Protein AF-A0A1V5BMK4-F1 (afdb_monomer)

Mean predicted aligned error: 2.58 Å

Nearest PDB structures (foldseek):
  1qhh-assembly1_A  TM=8.340E-01  e=1.778E+00  Geobacillus stearothermophilus

pLDDT: mean 95.1, std 2.93, range [82.31, 97.81]

Foldseek 3Di:
DDAPVVLQVCCCVPVVDNLVVPPLLVCLQPPPPPDDDDDDADPPRCVVVSVVSNLVCCVVPVVDDSVVDD

Sequence (70 aa):
MISIDSFRSLVRQVIGYDFDENNAQREVVNHDGNDVLMIVAGPGSGKTAILVLRALRHVLVDNILPETIL

Structure (mmCIF, N/CA/C/O backbone):
data_AF-A0A1V5BMK4-F1
#
_entry.id   AF-A0A1V5BMK4-F1
#
loop_
_atom_site.group_PDB
_atom_site.id
_atom_site.type_symbol
_atom_site.label_atom_id
_atom_site.label_alt_id
_atom_site.label_comp_id
_atom_site.label_asym_id
_atom_site.label_entity_id
_atom_site.label_seq_id
_atom_site.pdbx_PDB_ins_code
_atom_site.Cartn_x
_atom_site.Cartn_y
_atom_site.Cartn_z
_atom_site.occupancy
_atom_site.B_iso_or_equiv
_atom_site.auth_seq_id
_atom_site.auth_comp_id
_atom_site.auth_asym_id
_atom_site.auth_atom_id
_atom_site.pdbx_PDB_model_num
ATOM 1 N N . MET A 1 1 ? -11.374 0.552 11.099 1.00 85.75 1 MET A N 1
ATOM 2 C CA . MET A 1 1 ? -10.694 0.372 9.807 1.00 85.75 1 MET A CA 1
ATOM 3 C C . MET A 1 1 ? -10.774 1.648 8.999 1.00 85.75 1 MET A C 1
ATOM 5 O O . MET A 1 1 ? -11.768 2.347 9.161 1.00 85.75 1 MET A O 1
ATOM 9 N N . ILE A 1 2 ? -9.754 1.986 8.211 1.00 96.50 2 ILE A N 1
ATOM 10 C CA . ILE A 1 2 ? -9.718 3.259 7.474 1.00 96.50 2 ILE A CA 1
ATOM 11 C C . ILE A 1 2 ? -10.098 3.059 6.005 1.00 96.50 2 ILE A C 1
ATOM 13 O O . ILE A 1 2 ? -9.979 1.957 5.477 1.00 96.50 2 ILE A O 1
ATOM 17 N N . SER A 1 3 ? -10.564 4.120 5.342 1.00 97.19 3 SER A N 1
ATOM 18 C CA . SER A 1 3 ? -10.810 4.076 3.899 1.00 97.19 3 SER A CA 1
ATOM 19 C C . SER A 1 3 ? -9.493 4.015 3.121 1.00 97.19 3 SER A C 1
ATOM 21 O O . SER A 1 3 ? -8.441 4.430 3.619 1.00 97.19 3 SER A O 1
ATOM 23 N N . ILE A 1 4 ? -9.555 3.553 1.869 1.00 96.19 4 ILE A N 1
ATOM 24 C CA . ILE A 1 4 ? -8.390 3.549 0.976 1.00 96.19 4 ILE A CA 1
ATOM 25 C C . ILE A 1 4 ? -7.829 4.964 0.755 1.00 96.19 4 ILE A C 1
ATOM 27 O O . ILE A 1 4 ? -6.616 5.148 0.725 1.00 96.19 4 ILE A O 1
ATOM 31 N N . ASP A 1 5 ? -8.685 5.987 0.697 1.00 96.56 5 ASP A N 1
ATOM 32 C CA . ASP A 1 5 ? -8.245 7.379 0.545 1.00 96.56 5 ASP A CA 1
ATOM 33 C C . ASP A 1 5 ? -7.536 7.909 1.799 1.00 96.56 5 ASP A C 1
ATOM 35 O O . ASP A 1 5 ? -6.518 8.603 1.700 1.00 96.56 5 ASP A O 1
ATOM 39 N N . SER A 1 6 ? -8.016 7.537 2.992 1.00 97.81 6 SER A N 1
ATOM 40 C CA . SER A 1 6 ? -7.312 7.831 4.244 1.00 97.81 6 SER A CA 1
ATOM 41 C C . SER A 1 6 ? -5.973 7.101 4.315 1.00 97.81 6 SER A C 1
ATOM 43 O O . SER A 1 6 ? -4.983 7.700 4.729 1.00 97.81 6 SER A O 1
ATOM 45 N N . PHE A 1 7 ? -5.912 5.841 3.874 1.00 97.50 7 PHE A N 1
ATOM 46 C CA . PHE A 1 7 ? -4.668 5.074 3.809 1.00 97.50 7 PHE A CA 1
ATOM 47 C C . PHE A 1 7 ? -3.636 5.753 2.901 1.00 97.50 7 PHE A C 1
ATOM 49 O O . PHE A 1 7 ? -2.522 6.020 3.344 1.00 97.50 7 PHE A O 1
ATOM 56 N N . ARG A 1 8 ? -4.021 6.119 1.673 1.00 96.88 8 ARG A N 1
ATOM 57 C CA . ARG A 1 8 ? -3.162 6.843 0.716 1.00 96.88 8 ARG A CA 1
ATOM 58 C C . ARG A 1 8 ? -2.623 8.144 1.310 1.00 96.88 8 ARG A C 1
ATOM 60 O O . ARG A 1 8 ? -1.419 8.395 1.284 1.00 96.88 8 ARG A O 1
ATOM 67 N N . SER A 1 9 ? -3.508 8.927 1.928 1.00 97.06 9 SER A N 1
ATOM 68 C CA . SER A 1 9 ? -3.141 10.190 2.578 1.00 97.06 9 SER A CA 1
ATOM 69 C C . SER A 1 9 ? -2.136 9.983 3.717 1.00 97.06 9 SER A C 1
ATOM 71 O O . SER A 1 9 ? -1.149 10.712 3.806 1.00 97.06 9 SER A O 1
ATOM 73 N N . LEU A 1 10 ? -2.343 8.964 4.558 1.00 97.56 10 LEU A N 1
ATOM 74 C CA . LEU A 1 10 ? -1.453 8.643 5.677 1.00 97.56 10 LEU A CA 1
ATOM 75 C C . LEU A 1 10 ? -0.094 8.117 5.218 1.00 97.56 10 LEU A C 1
ATOM 77 O O . LEU A 1 10 ? 0.922 8.511 5.784 1.00 97.56 10 LEU A O 1
ATOM 81 N N . VAL A 1 11 ? -0.045 7.268 4.188 1.00 97.31 11 VAL A N 1
ATOM 82 C CA . VAL A 1 11 ? 1.227 6.787 3.628 1.00 97.31 11 VAL A CA 1
ATOM 83 C C . VAL A 1 11 ? 2.065 7.968 3.143 1.00 97.31 11 VAL A C 1
ATOM 85 O O . VAL A 1 11 ? 3.241 8.078 3.495 1.00 97.31 11 VA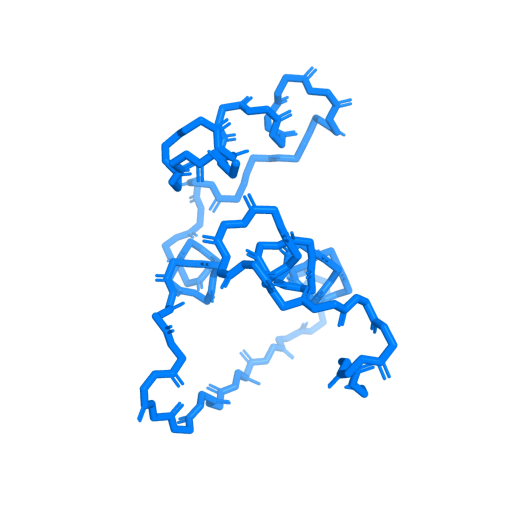L A O 1
ATOM 88 N N . ARG A 1 12 ? 1.446 8.914 2.432 1.00 96.81 12 ARG A N 1
ATOM 89 C CA . ARG A 1 12 ? 2.128 10.127 1.979 1.00 96.81 12 ARG A CA 1
ATOM 90 C C . ARG A 1 12 ? 2.619 10.995 3.141 1.00 96.81 12 ARG A C 1
ATOM 92 O O . ARG A 1 12 ? 3.750 11.463 3.111 1.00 96.81 12 ARG A O 1
ATOM 99 N N . GLN A 1 13 ? 1.788 11.210 4.161 1.00 97.56 13 GLN A N 1
ATOM 100 C CA . GLN A 1 13 ? 2.089 12.132 5.265 1.00 97.56 13 GLN A CA 1
ATOM 101 C C . GLN A 1 13 ? 3.062 11.567 6.307 1.00 97.56 13 GLN A C 1
ATOM 103 O O . GLN A 1 13 ? 3.878 12.312 6.841 1.00 97.56 13 GLN A O 1
ATOM 108 N N . VAL A 1 14 ? 2.956 10.276 6.625 1.00 97.06 14 VAL A N 1
ATOM 109 C CA . VAL A 1 14 ? 3.695 9.644 7.731 1.00 97.06 14 VAL A CA 1
ATOM 110 C C . VAL A 1 14 ? 4.9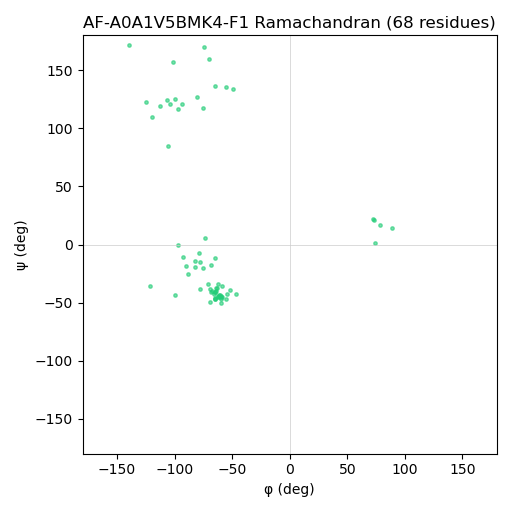26 8.899 7.228 1.00 97.06 14 VAL A C 1
ATOM 112 O O . VAL A 1 14 ? 5.990 9.002 7.830 1.00 97.06 14 VAL A O 1
ATOM 115 N N . ILE A 1 15 ? 4.793 8.148 6.130 1.00 95.25 15 ILE A N 1
ATOM 116 C CA . ILE A 1 15 ? 5.897 7.359 5.559 1.00 95.25 15 ILE A CA 1
ATOM 117 C C . ILE A 1 15 ? 6.709 8.210 4.571 1.00 95.25 15 ILE A C 1
ATOM 119 O O . ILE A 1 15 ? 7.890 7.947 4.359 1.00 95.25 15 ILE A O 1
ATOM 123 N N . GLY A 1 16 ? 6.097 9.239 3.975 1.00 95.69 16 GLY A N 1
ATOM 124 C CA . GLY A 1 16 ? 6.750 10.066 2.959 1.00 95.69 16 GLY A CA 1
ATOM 125 C C . GLY A 1 16 ? 6.911 9.349 1.617 1.00 95.69 16 GLY A C 1
ATOM 126 O O . GLY A 1 16 ? 7.777 9.721 0.831 1.00 95.69 16 GLY A O 1
ATOM 127 N N . TYR A 1 17 ? 6.112 8.306 1.358 1.00 95.19 17 TYR A N 1
ATOM 128 C CA . TYR A 1 17 ? 6.118 7.579 0.087 1.00 95.19 17 TYR A CA 1
ATOM 129 C C . TYR A 1 17 ? 4.903 7.980 -0.749 1.00 95.19 17 TYR A C 1
ATOM 131 O O . TYR A 1 17 ? 3.768 7.797 -0.313 1.00 95.19 17 TYR A O 1
ATOM 139 N N . ASP A 1 18 ? 5.130 8.509 -1.950 1.00 95.12 18 ASP A N 1
ATOM 140 C CA . ASP A 1 18 ? 4.062 8.930 -2.859 1.00 95.12 18 ASP A CA 1
ATOM 141 C C . ASP A 1 18 ? 3.917 7.934 -4.018 1.00 95.12 18 ASP A C 1
ATOM 143 O O . ASP A 1 18 ? 4.510 8.084 -5.083 1.00 95.12 18 ASP A O 1
ATOM 147 N N . PHE A 1 19 ? 3.150 6.864 -3.793 1.00 94.25 19 PHE A N 1
ATOM 148 C CA . PHE A 1 19 ? 2.873 5.872 -4.838 1.00 94.25 19 PHE A CA 1
ATOM 149 C C . PHE A 1 19 ? 1.793 6.330 -5.827 1.00 94.25 19 PHE A C 1
ATOM 151 O O . PHE A 1 19 ? 1.560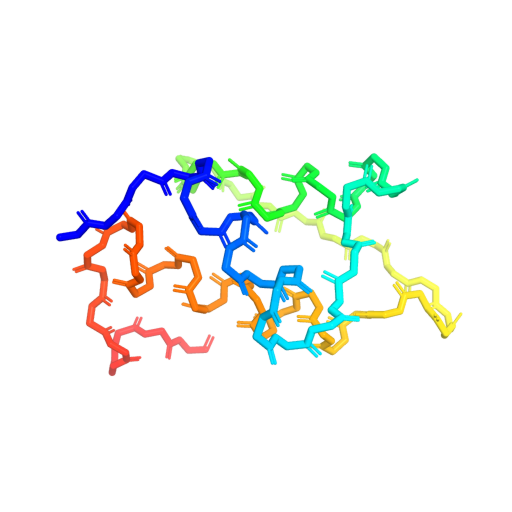 5.656 -6.828 1.00 94.25 19 PHE A O 1
ATOM 158 N N . ASP A 1 20 ? 1.123 7.458 -5.569 1.00 94.31 20 ASP A N 1
ATOM 159 C CA . ASP A 1 20 ? 0.080 7.982 -6.450 1.00 94.31 20 ASP A CA 1
ATOM 160 C C . ASP A 1 20 ? 0.651 8.636 -7.716 1.00 94.31 20 ASP A C 1
ATOM 162 O O . ASP A 1 20 ? -0.060 8.725 -8.722 1.00 94.31 20 ASP A O 1
ATOM 166 N N . GLU A 1 21 ? 1.933 9.021 -7.696 1.00 93.25 21 GLU A N 1
ATOM 167 C CA . GLU A 1 21 ? 2.678 9.500 -8.868 1.00 93.25 21 GLU A CA 1
ATOM 168 C C . GLU A 1 21 ? 2.931 8.392 -9.906 1.00 93.25 21 GLU A C 1
ATOM 170 O O . GLU A 1 21 ? 3.209 8.678 -11.073 1.00 93.25 21 GLU A O 1
ATOM 175 N N . ASN A 1 22 ? 2.803 7.118 -9.515 1.00 95.25 22 ASN A N 1
ATOM 176 C CA . ASN A 1 22 ? 2.993 5.968 -10.391 1.00 95.25 22 ASN A CA 1
ATOM 177 C C . ASN A 1 22 ? 1.711 5.128 -10.491 1.00 95.25 22 ASN A C 1
ATOM 179 O O . ASN A 1 22 ? 1.347 4.398 -9.570 1.00 95.25 22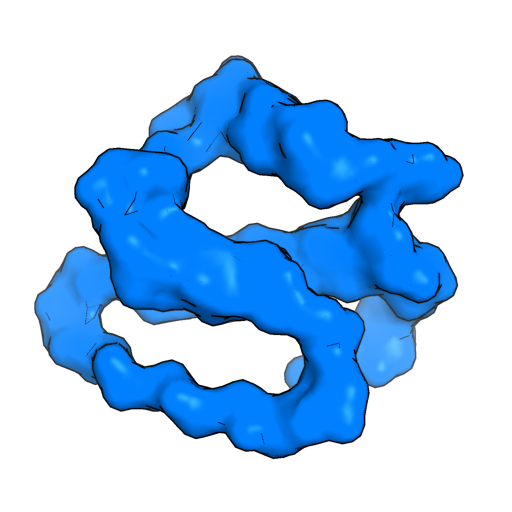 ASN A O 1
ATOM 183 N N . ASN A 1 23 ? 1.062 5.168 -11.659 1.00 95.62 23 ASN A N 1
ATOM 184 C CA . ASN A 1 23 ? -0.196 4.453 -11.897 1.00 95.62 23 ASN A CA 1
ATOM 185 C C . ASN A 1 23 ? -0.107 2.950 -11.582 1.00 95.62 23 ASN A C 1
ATOM 187 O O . ASN A 1 23 ? -1.006 2.429 -10.932 1.00 95.62 23 ASN A O 1
ATOM 191 N N . ALA A 1 24 ? 0.982 2.273 -11.960 1.00 95.62 24 ALA A N 1
ATOM 192 C CA . ALA A 1 24 ? 1.131 0.836 -11.726 1.00 95.62 24 ALA A CA 1
ATOM 193 C C . ALA A 1 24 ? 1.263 0.509 -10.230 1.00 95.62 24 ALA A C 1
ATOM 195 O O . ALA A 1 24 ? 0.676 -0.450 -9.737 1.00 95.62 24 ALA A O 1
ATOM 196 N N . GLN A 1 25 ? 2.006 1.325 -9.479 1.00 96.44 25 GLN A N 1
ATOM 197 C CA . GLN A 1 25 ? 2.113 1.163 -8.029 1.00 96.44 25 GLN A CA 1
ATOM 198 C C . GLN A 1 25 ? 0.771 1.417 -7.332 1.00 96.44 25 GLN A C 1
ATOM 200 O O . GLN A 1 25 ? 0.370 0.646 -6.457 1.00 96.44 25 GLN A O 1
ATOM 205 N N . ARG A 1 26 ? 0.055 2.465 -7.754 1.00 96.50 26 ARG A N 1
ATOM 206 C CA . ARG A 1 26 ? -1.285 2.786 -7.257 1.00 96.50 26 ARG A CA 1
ATOM 207 C C . ARG A 1 26 ? -2.285 1.670 -7.533 1.00 96.50 26 ARG A C 1
ATOM 209 O O . ARG A 1 26 ? -3.047 1.320 -6.639 1.00 96.50 26 ARG A O 1
ATOM 216 N N . GLU A 1 27 ? -2.274 1.094 -8.730 1.00 95.56 27 GLU A N 1
ATOM 217 C CA . GLU A 1 27 ? -3.132 -0.041 -9.095 1.00 95.56 27 GLU A CA 1
ATOM 218 C C . GLU A 1 27 ? -2.879 -1.249 -8.192 1.00 95.56 27 GLU A C 1
ATOM 220 O O . GLU A 1 27 ? -3.826 -1.815 -7.651 1.00 95.56 27 GLU A O 1
ATOM 225 N N . VAL A 1 28 ? -1.611 -1.582 -7.931 1.00 96.06 28 VAL A N 1
ATOM 226 C CA . VAL A 1 28 ? -1.253 -2.670 -7.010 1.00 96.06 28 VAL A CA 1
ATOM 227 C C . VAL A 1 28 ? -1.797 -2.421 -5.604 1.00 96.06 28 VAL A C 1
ATOM 229 O O . VAL A 1 28 ? -2.373 -3.318 -4.992 1.00 96.06 28 VAL A O 1
ATOM 232 N N . VAL A 1 29 ? -1.630 -1.214 -5.063 1.00 96.38 29 VAL A N 1
ATOM 233 C CA . VAL A 1 29 ? -2.091 -0.897 -3.703 1.00 96.38 29 VAL A CA 1
ATOM 234 C C . VAL A 1 29 ? -3.620 -0.812 -3.623 1.00 96.38 29 VAL A C 1
ATOM 236 O O . VAL A 1 29 ? -4.190 -1.247 -2.624 1.00 96.38 29 VAL A O 1
ATOM 239 N N . ASN A 1 30 ? -4.294 -0.339 -4.673 1.00 95.00 30 ASN A N 1
ATOM 240 C CA . ASN A 1 30 ? -5.753 -0.206 -4.715 1.00 95.00 30 ASN A CA 1
ATOM 241 C C . ASN A 1 30 ? -6.491 -1.498 -5.063 1.00 95.00 30 ASN A C 1
ATOM 243 O O . ASN A 1 30 ? -7.700 -1.560 -4.859 1.00 95.00 30 ASN A O 1
ATOM 247 N N . HIS A 1 31 ? -5.789 -2.513 -5.565 1.00 94.69 31 HIS A N 1
ATOM 248 C CA . HIS A 1 31 ? -6.379 -3.803 -5.896 1.00 94.69 31 HIS A CA 1
ATOM 249 C C . HIS A 1 31 ? -7.229 -4.330 -4.725 1.00 94.69 31 HIS A C 1
ATOM 251 O O . HIS A 1 31 ? -6.817 -4.274 -3.561 1.00 94.69 31 HIS A O 1
ATOM 257 N N . ASP A 1 32 ? -8.433 -4.810 -4.992 1.00 87.38 32 ASP A N 1
ATOM 258 C CA . ASP A 1 32 ? -9.396 -5.175 -3.946 1.00 87.38 32 ASP A CA 1
ATOM 259 C C . ASP A 1 32 ? -9.144 -6.578 -3.367 1.00 87.38 32 ASP A C 1
ATOM 261 O O . ASP A 1 32 ? -9.517 -6.841 -2.231 1.00 87.38 32 ASP A O 1
ATOM 265 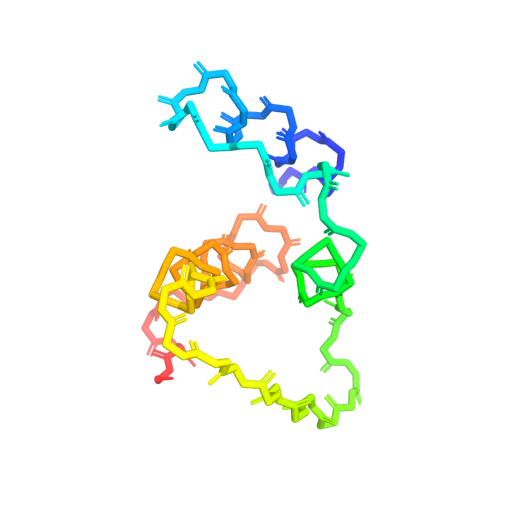N N . GLY A 1 33 ? -8.408 -7.424 -4.096 1.00 82.31 33 GLY A N 1
ATOM 266 C CA . GLY A 1 33 ? -8.019 -8.765 -3.651 1.00 82.31 33 GLY A CA 1
ATOM 267 C C . GLY A 1 33 ? -9.035 -9.851 -4.001 1.00 82.31 33 GLY A C 1
ATOM 268 O O . GLY A 1 33 ? -8.943 -10.947 -3.454 1.00 82.31 33 GLY A O 1
ATOM 269 N N . ASN A 1 34 ? -9.983 -9.564 -4.898 1.00 84.88 34 ASN A N 1
ATOM 270 C CA . ASN A 1 34 ? -10.994 -10.529 -5.337 1.00 84.88 34 ASN A CA 1
ATOM 271 C C . ASN A 1 34 ? -10.464 -11.545 -6.368 1.00 84.88 34 ASN A C 1
ATOM 273 O O . ASN A 1 34 ? -11.088 -12.581 -6.599 1.00 84.88 34 ASN A O 1
ATOM 277 N N . ASP A 1 35 ? -9.311 -11.268 -6.968 1.00 91.31 35 ASP A N 1
ATOM 278 C CA . ASP A 1 35 ? -8.634 -12.084 -7.968 1.00 91.31 35 ASP A CA 1
ATOM 279 C C . ASP A 1 35 ? -7.106 -12.116 -7.762 1.00 91.31 35 ASP A C 1
ATOM 281 O O . ASP A 1 35 ? -6.531 -11.454 -6.891 1.00 91.31 35 ASP A O 1
ATOM 285 N N . VAL A 1 36 ? -6.435 -12.973 -8.536 1.00 93.31 36 VAL A N 1
ATOM 286 C CA . VAL A 1 36 ? -4.983 -13.165 -8.450 1.00 93.31 36 VAL A CA 1
ATOM 287 C C . VAL A 1 36 ? -4.264 -11.987 -9.106 1.00 93.31 36 VAL A C 1
ATOM 289 O O . VAL A 1 36 ? -4.338 -11.806 -10.319 1.00 93.31 36 VAL A O 1
ATOM 292 N N . LEU A 1 37 ? -3.483 -11.250 -8.317 1.00 94.19 37 LEU A N 1
ATOM 293 C CA . LEU A 1 37 ? -2.642 -10.156 -8.799 1.00 94.19 37 LEU A CA 1
ATOM 294 C C . LEU A 1 37 ? -1.218 -10.639 -9.114 1.00 94.19 37 LEU A C 1
ATOM 296 O O . LEU A 1 37 ? -0.496 -11.098 -8.229 1.00 94.19 37 LEU A O 1
ATOM 300 N N . MET A 1 38 ? -0.775 -10.463 -10.362 1.00 95.31 38 MET A N 1
ATOM 301 C CA . MET A 1 38 ? 0.616 -10.683 -10.776 1.00 95.31 38 MET A CA 1
ATOM 302 C C . MET A 1 38 ? 1.319 -9.345 -11.024 1.00 95.31 38 MET A C 1
ATOM 304 O O . MET A 1 38 ? 0.876 -8.546 -11.844 1.00 95.31 38 MET A O 1
ATOM 308 N N . ILE A 1 39 ? 2.451 -9.117 -10.350 1.00 95.06 39 ILE A N 1
ATOM 309 C CA . ILE A 1 39 ? 3.221 -7.868 -10.446 1.00 95.06 39 ILE A CA 1
ATOM 310 C C . ILE A 1 39 ? 4.564 -8.148 -11.117 1.00 95.06 39 ILE A C 1
ATOM 312 O O . ILE A 1 39 ? 5.393 -8.885 -10.583 1.00 95.06 39 ILE A O 1
ATOM 316 N N . VAL A 1 40 ? 4.813 -7.514 -12.263 1.00 95.56 40 VAL A N 1
ATOM 317 C CA . VAL A 1 40 ? 6.126 -7.534 -12.922 1.00 95.56 40 VAL A CA 1
ATOM 318 C C . VAL A 1 40 ? 6.883 -6.264 -12.546 1.00 95.56 40 VAL A C 1
ATOM 320 O O . VAL A 1 40 ? 6.459 -5.157 -12.867 1.00 95.56 40 VAL A O 1
ATOM 323 N N . ALA A 1 41 ? 8.010 -6.417 -11.850 1.00 95.19 41 ALA A N 1
ATOM 324 C CA . ALA A 1 41 ? 8.766 -5.305 -11.282 1.00 95.19 41 ALA A CA 1
ATOM 325 C C . ALA A 1 41 ? 10.229 -5.311 -11.747 1.00 95.19 41 ALA A C 1
ATOM 327 O O . ALA A 1 41 ? 10.964 -6.272 -11.517 1.00 95.19 41 ALA A O 1
ATOM 328 N N . GLY A 1 42 ? 10.664 -4.213 -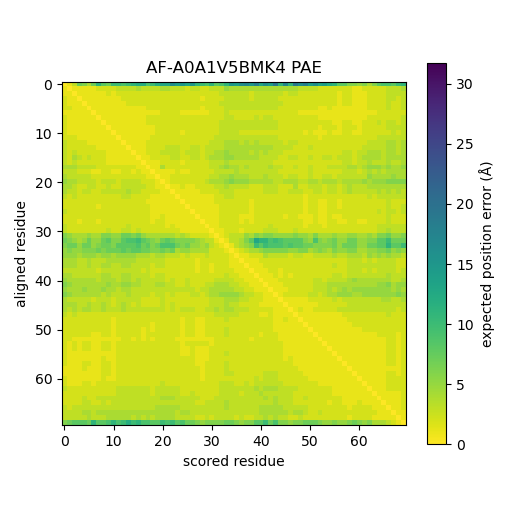12.369 1.00 95.75 42 GLY A N 1
ATOM 329 C CA . GLY A 1 42 ? 12.057 -4.017 -12.769 1.00 95.75 42 GLY A CA 1
ATOM 330 C C . GLY A 1 42 ? 12.998 -3.690 -11.595 1.00 95.75 42 GLY A C 1
ATOM 331 O O . GLY A 1 42 ? 12.558 -3.409 -10.472 1.00 95.75 42 GLY A O 1
ATOM 332 N N . PRO A 1 43 ? 14.324 -3.690 -11.822 1.00 96.75 43 PRO A N 1
ATOM 333 C CA . PRO A 1 43 ? 15.283 -3.158 -10.857 1.00 96.75 43 PRO A CA 1
ATOM 334 C C . PRO A 1 43 ? 14.943 -1.706 -10.482 1.00 96.75 43 PRO A C 1
ATOM 336 O O . PRO A 1 43 ? 14.617 -0.900 -11.344 1.00 96.75 43 PRO A O 1
ATOM 339 N N . GLY A 1 44 ? 14.991 -1.376 -9.187 1.00 94.19 44 GLY A N 1
ATOM 340 C CA . GLY A 1 44 ? 14.720 -0.016 -8.701 1.00 94.19 44 GLY A CA 1
ATOM 341 C C . GLY A 1 44 ? 13.251 0.434 -8.712 1.00 94.19 44 GLY A C 1
ATOM 342 O O . GLY A 1 44 ? 12.973 1.539 -8.269 1.00 94.19 44 GLY A O 1
ATOM 343 N N . SER A 1 45 ? 12.289 -0.402 -9.124 1.00 93.81 45 SER A N 1
ATOM 344 C CA . SER A 1 45 ? 10.875 0.003 -9.269 1.00 93.81 45 SER A CA 1
ATOM 345 C C . SER A 1 45 ? 10.095 0.199 -7.956 1.00 93.81 45 SER A C 1
ATOM 347 O O . SER A 1 45 ? 8.876 0.359 -7.983 1.00 93.81 45 SER A O 1
ATOM 349 N N . GLY A 1 46 ? 10.754 0.106 -6.797 1.00 94.69 46 GLY A N 1
ATOM 350 C CA . GLY A 1 46 ? 10.099 0.219 -5.489 1.00 94.69 46 GLY A CA 1
ATOM 351 C C . GLY A 1 46 ? 9.351 -1.034 -5.015 1.00 94.69 46 GLY A C 1
ATOM 352 O O . GLY A 1 46 ? 8.571 -0.937 -4.074 1.00 94.69 46 GLY A O 1
ATOM 353 N N . LYS A 1 47 ? 9.599 -2.216 -5.608 1.00 95.62 47 LYS A N 1
ATOM 354 C CA . LYS A 1 47 ? 8.892 -3.477 -5.280 1.00 95.62 47 LYS A CA 1
ATOM 355 C C . LYS A 1 47 ? 8.760 -3.769 -3.782 1.00 95.62 47 LYS A C 1
ATOM 357 O O . LYS A 1 47 ? 7.689 -4.149 -3.330 1.00 95.62 47 LYS A O 1
ATOM 362 N N . THR A 1 48 ? 9.822 -3.550 -3.009 1.00 95.75 48 THR A N 1
ATOM 363 C CA . THR A 1 48 ? 9.812 -3.797 -1.564 1.00 95.75 48 THR A CA 1
ATOM 364 C C . THR A 1 48 ? 8.841 -2.865 -0.848 1.00 95.75 48 THR A C 1
ATOM 366 O O . THR A 1 48 ? 8.039 -3.329 -0.047 1.00 95.75 48 THR A O 1
ATOM 369 N N . ALA A 1 49 ? 8.867 -1.568 -1.172 1.00 96.38 49 ALA A N 1
ATOM 370 C CA . ALA A 1 49 ? 7.953 -0.595 -0.584 1.00 96.38 49 ALA A CA 1
ATOM 371 C C . ALA A 1 49 ? 6.500 -0.943 -0.923 1.00 96.38 49 ALA A C 1
ATOM 373 O O . ALA A 1 49 ? 5.658 -0.984 -0.035 1.00 96.38 49 ALA A O 1
ATOM 374 N N . ILE A 1 50 ? 6.221 -1.286 -2.182 1.00 96.94 50 ILE A N 1
ATOM 375 C CA . ILE A 1 50 ? 4.867 -1.638 -2.618 1.00 96.94 50 ILE A CA 1
ATOM 376 C C . ILE A 1 50 ? 4.348 -2.912 -1.954 1.00 96.94 50 ILE A C 1
ATOM 378 O O . ILE A 1 50 ? 3.200 -2.921 -1.526 1.00 96.94 50 ILE A O 1
ATOM 382 N N . LEU A 1 51 ? 5.169 -3.954 -1.791 1.00 96.62 51 LEU A N 1
ATOM 383 C CA . LEU A 1 51 ? 4.750 -5.164 -1.071 1.00 96.62 51 LEU A CA 1
ATOM 384 C C . LEU A 1 51 ? 4.448 -4.881 0.409 1.00 96.62 51 LEU A C 1
ATOM 386 O O . LEU A 1 51 ? 3.448 -5.366 0.931 1.00 96.62 51 LEU A O 1
ATOM 390 N N . VAL A 1 52 ? 5.252 -4.042 1.071 1.00 97.00 52 VAL A N 1
ATOM 391 C CA . VAL A 1 52 ? 4.989 -3.627 2.460 1.00 97.00 52 VAL A CA 1
ATOM 392 C C . VAL A 1 52 ? 3.702 -2.805 2.556 1.00 97.00 52 VAL A C 1
ATOM 394 O O . VAL A 1 52 ? 2.855 -3.082 3.402 1.00 97.00 52 VAL A O 1
ATOM 397 N N . LEU A 1 53 ? 3.512 -1.824 1.670 1.00 97.19 53 LEU A N 1
ATOM 398 C CA . LEU A 1 53 ? 2.287 -1.022 1.624 1.00 97.19 53 LEU A CA 1
ATOM 399 C C . LEU A 1 53 ? 1.059 -1.879 1.310 1.00 97.19 53 LEU A C 1
ATOM 401 O O . LEU A 1 53 ? -0.012 -1.631 1.858 1.00 97.19 53 LEU A O 1
ATOM 4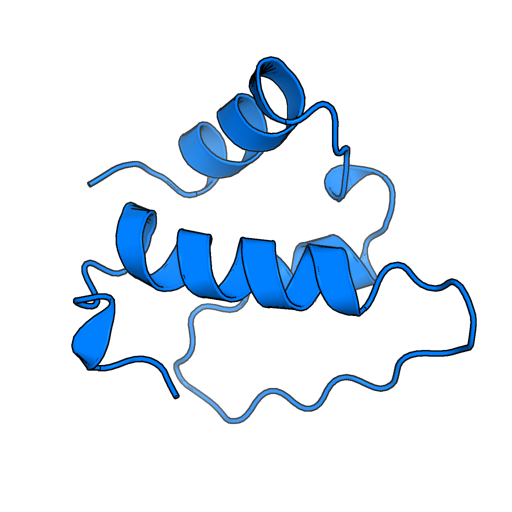05 N N . ARG A 1 54 ? 1.211 -2.919 0.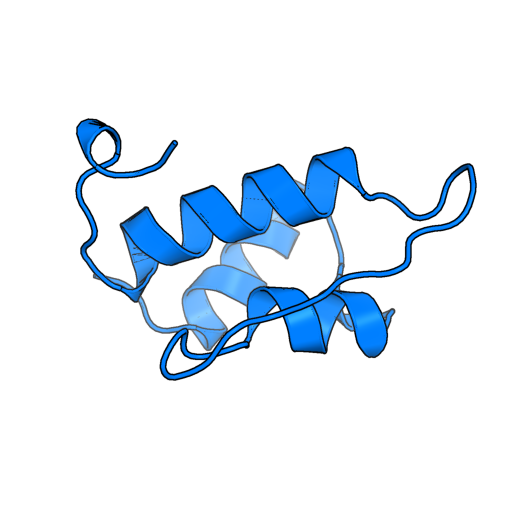487 1.00 95.94 54 ARG A N 1
ATOM 406 C CA . ARG A 1 54 ? 0.149 -3.879 0.188 1.00 95.94 54 ARG A CA 1
ATOM 407 C C . ARG A 1 54 ? -0.255 -4.679 1.426 1.00 95.94 54 ARG A C 1
ATOM 409 O O . ARG A 1 54 ? -1.443 -4.751 1.728 1.00 95.94 54 ARG A O 1
ATOM 416 N N . ALA A 1 55 ? 0.712 -5.196 2.182 1.00 96.19 55 ALA A N 1
ATOM 417 C CA . ALA A 1 55 ? 0.442 -5.868 3.453 1.00 96.19 55 ALA A CA 1
ATOM 418 C C . ALA A 1 55 ? -0.249 -4.925 4.456 1.00 96.19 55 ALA A C 1
ATOM 420 O O . ALA A 1 55 ? -1.258 -5.285 5.058 1.00 96.19 55 ALA A O 1
ATOM 421 N N . LEU A 1 56 ? 0.218 -3.677 4.576 1.00 96.56 56 LEU A N 1
ATOM 422 C CA . LEU A 1 56 ? -0.421 -2.674 5.434 1.00 96.56 56 LEU A CA 1
ATOM 423 C C . LEU A 1 56 ? -1.844 -2.333 4.982 1.00 96.56 56 LEU A C 1
ATOM 425 O O . LEU A 1 56 ? -2.718 -2.154 5.826 1.00 96.56 56 LEU A O 1
ATOM 429 N N . ARG A 1 57 ? -2.106 -2.269 3.674 1.00 96.69 57 ARG A N 1
ATOM 430 C CA . ARG A 1 57 ? -3.453 -2.061 3.127 1.00 96.69 57 ARG A CA 1
ATOM 431 C C . ARG A 1 57 ? -4.382 -3.226 3.473 1.00 96.69 57 ARG A C 1
ATOM 433 O O . ARG A 1 57 ? -5.546 -2.982 3.780 1.00 96.69 57 ARG A O 1
ATOM 440 N N . HIS A 1 58 ? -3.903 -4.468 3.478 1.00 95.75 58 HIS A N 1
ATOM 441 C CA . HIS A 1 58 ? -4.704 -5.607 3.943 1.00 95.75 58 HIS A CA 1
ATOM 442 C C . HIS A 1 58 ? -5.079 -5.467 5.426 1.00 95.75 58 HIS A C 1
ATOM 444 O O . HIS A 1 58 ? -6.243 -5.613 5.794 1.00 95.75 58 HIS A O 1
ATOM 450 N N . VAL A 1 59 ? -4.131 -5.067 6.271 1.00 96.69 59 VAL A N 1
ATOM 451 C CA . VAL A 1 59 ? -4.391 -4.891 7.708 1.00 96.69 59 VAL A CA 1
ATOM 452 C C . VAL A 1 59 ? -5.313 -3.703 7.992 1.00 96.69 59 VAL A C 1
ATOM 454 O O . VAL A 1 59 ? -6.293 -3.816 8.723 1.00 96.69 59 VAL A O 1
ATOM 457 N N . LEU A 1 60 ? -5.005 -2.540 7.418 1.00 96.88 60 LEU A N 1
ATOM 458 C CA . LEU A 1 60 ? -5.618 -1.266 7.797 1.00 96.88 60 LEU A CA 1
ATOM 459 C C . LEU A 1 60 ? -6.887 -0.930 7.011 1.00 96.88 60 LEU A C 1
ATOM 461 O O . LEU A 1 60 ? -7.643 -0.062 7.456 1.00 96.88 60 LEU A O 1
ATOM 465 N N . VAL A 1 61 ? -7.108 -1.577 5.862 1.00 96.75 61 VAL A N 1
ATOM 466 C CA . VAL A 1 61 ? -8.253 -1.319 4.976 1.00 96.75 61 VAL A CA 1
ATOM 467 C C . VAL A 1 61 ? -9.115 -2.576 4.753 1.00 96.75 61 VAL A C 1
ATOM 469 O O . VAL A 1 61 ? -10.330 -2.421 4.716 1.00 96.75 61 VAL A O 1
ATOM 472 N N . ASP A 1 62 ? -8.557 -3.800 4.672 1.00 95.06 62 ASP A N 1
ATOM 473 C CA . ASP A 1 62 ? -9.357 -5.049 4.514 1.00 95.06 62 ASP A CA 1
ATOM 474 C C . ASP A 1 62 ? -9.731 -5.761 5.822 1.00 95.06 62 ASP A C 1
ATOM 476 O O . ASP A 1 62 ? -10.565 -6.661 5.813 1.00 95.06 62 ASP A O 1
ATOM 480 N N . ASN A 1 63 ? -9.152 -5.369 6.955 1.00 95.25 63 ASN A N 1
ATOM 481 C CA . ASN A 1 63 ? -9.366 -5.971 8.286 1.00 95.25 63 ASN A CA 1
ATOM 482 C C . ASN A 1 63 ? -8.724 -7.340 8.426 1.00 95.25 63 ASN A C 1
ATOM 484 O O . ASN A 1 63 ? -9.150 -8.154 9.246 1.00 95.25 63 ASN A O 1
ATOM 488 N N . ILE A 1 64 ? -7.730 -7.615 7.597 1.00 95.06 64 ILE A N 1
ATOM 489 C CA . ILE A 1 64 ? -7.034 -8.887 7.608 1.00 95.06 64 ILE A CA 1
ATOM 490 C C . ILE A 1 64 ? -6.018 -8.843 8.747 1.00 95.06 64 ILE A C 1
ATOM 492 O O . ILE A 1 64 ? -5.221 -7.911 8.855 1.00 95.06 64 ILE A O 1
ATOM 496 N N . LEU A 1 65 ? -6.055 -9.841 9.628 1.00 96.56 65 LEU A N 1
ATOM 497 C CA . LEU A 1 65 ? -5.108 -9.916 10.734 1.00 96.56 65 LEU A CA 1
ATOM 498 C C . LEU A 1 65 ? -3.685 -10.123 10.184 1.00 96.56 65 LEU A C 1
ATOM 500 O O . LEU A 1 65 ? -3.518 -10.949 9.281 1.00 96.56 65 LEU A O 1
ATOM 504 N N . PRO A 1 66 ? -2.659 -9.421 10.701 1.00 96.50 66 PRO A N 1
ATOM 505 C CA . PRO A 1 66 ? -1.294 -9.527 10.185 1.00 96.50 66 PRO A CA 1
ATOM 506 C C . PRO A 1 66 ? -0.779 -10.970 10.094 1.00 96.50 66 PRO A C 1
ATOM 508 O O . PRO A 1 66 ? -0.147 -11.331 9.110 1.00 96.50 66 PRO A O 1
ATOM 511 N N . GLU A 1 67 ? -1.103 -11.815 11.074 1.00 96.94 67 GLU A N 1
ATOM 512 C CA . GLU A 1 67 ? -0.721 -13.232 11.128 1.00 96.94 67 GLU A CA 1
ATOM 513 C C . GLU A 1 67 ? -1.331 -14.109 10.021 1.00 96.94 67 GLU A C 1
ATOM 515 O O . GLU A 1 67 ? -0.920 -15.254 9.852 1.00 96.94 67 GLU A O 1
ATOM 520 N N . THR A 1 68 ? -2.304 -13.593 9.267 1.00 95.88 68 THR A N 1
ATOM 521 C CA . THR A 1 68 ? -2.914 -14.291 8.122 1.00 95.88 68 THR A CA 1
ATOM 522 C C . THR A 1 68 ? -2.307 -13.889 6.775 1.00 95.88 68 THR A C 1
ATOM 524 O O . THR A 1 68 ? -2.707 -14.423 5.742 1.00 95.88 68 THR A O 1
ATOM 527 N N . ILE A 1 69 ? -1.333 -12.972 6.773 1.00 93.62 69 ILE A N 1
ATOM 528 C CA . ILE A 1 69 ? -0.596 -12.527 5.586 1.00 93.62 69 ILE A CA 1
ATOM 529 C C . ILE A 1 69 ? 0.749 -13.268 5.548 1.00 93.62 69 ILE A C 1
ATOM 531 O O . ILE A 1 69 ? 1.504 -13.215 6.519 1.00 93.62 69 ILE A O 1
ATOM 535 N N . LEU A 1 70 ? 1.039 -13.950 4.432 1.00 87.88 70 LEU A N 1
ATOM 536 C CA . LEU A 1 70 ? 2.282 -14.697 4.186 1.00 87.88 70 LEU A CA 1
ATOM 537 C C . LEU A 1 70 ? 3.199 -13.970 3.196 1.00 87.88 70 LEU A C 1
ATOM 539 O O . LEU A 1 70 ? 2.671 -13.447 2.188 1.00 87.88 70 LEU A O 1
#

Solvent-accessible surface area 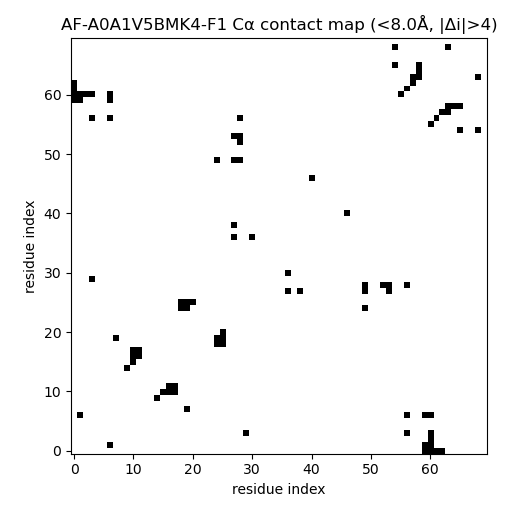(backbone atoms only — not comparable to full-atom values): 4465 Å² total; per-residue (Å²): 127,48,53,69,69,56,48,55,52,44,38,37,74,75,73,64,50,71,49,77,84,36,67,70,56,36,51,64,56,64,54,85,70,91,65,91,84,84,84,90,73,65,90,89,67,48,61,68,59,52,54,52,52,36,55,48,40,36,41,47,51,70,68,41,57,70,92,77,64,130

Radius of gyration: 11.75 Å; Cα contacts (8 Å, |Δi|>4): 47; chains: 1; bounding box: 26×27×24 Å

Secondary structure (DSSP, 8-state):
---HHHHHHHIIIII---GGGSHHHHHHHH--SSS-------TTS-HHHHHHHHHHHIIIII---GGG--